Protein AF-A0A3D5P2D3-F1 (afdb_monomer)

pLDDT: mean 88.78, std 11.64, range [55.66, 98.38]

Sequence (79 aa):
EESDVRAFVLRFELIHEFRRFPLKDPFLPRDLLPKPWGGDDATDVFRDLHDRLMGPADNWVSDVLRNAPPHIDQGPSVP

Secondary structure (DSSP, 8-state):
-HHHHHHHHHHHHHHHHHTTGGGT-----GGGSPSS--HHHHHHHHHHHHHHHHHHHHHHHHHHHHHSPP---------

Solvent-accessible surface area (backbone atoms only — not comparable to full-atom values): 4816 Å² total; per-residue (Å²): 103,75,69,16,50,50,23,34,53,51,43,51,51,51,52,62,57,53,69,53,44,70,79,71,50,84,83,63,61,76,91,77,51,68,86,88,68,64,64,65,60,54,49,51,54,48,50,57,52,45,65,70,22,47,61,41,18,51,53,38,52,52,50,51,62,70,70,46,76,78,82,76,82,77,64,82,86,74,131

Foldseek 3Di:
DVLLVVLLVVLVVLCVVVVCVCVVDPPDDPVPDPPPDCSVVSVVVSVVSNVVSVPSPVVVVVVCVVPPDPPPPPDPPDD

Mean predicted aligned error: 7.43 Å

Radius of gyration: 19.56 Å; Cα contacts (8 Å, |Δi|>4): 35; chains: 1; bounding box: 64×27×36 Å

Structure (mmCIF, N/CA/C/O backbone):
data_AF-A0A3D5P2D3-F1
#
_entry.id   AF-A0A3D5P2D3-F1
#
loop_
_atom_site.group_PDB
_atom_site.id
_atom_site.type_symbol
_atom_site.label_atom_id
_atom_site.label_alt_id
_atom_site.label_comp_id
_atom_site.label_asym_id
_atom_site.label_entity_id
_atom_site.label_seq_id
_atom_site.pdbx_PDB_ins_code
_atom_site.Cartn_x
_atom_site.Cartn_y
_atom_site.Cartn_z
_atom_site.occupancy
_atom_site.B_iso_or_equiv
_atom_site.auth_seq_id
_atom_site.auth_comp_id
_atom_site.auth_asym_id
_atom_site.auth_atom_id
_atom_site.pdbx_PDB_model_num
ATOM 1 N N . GLU A 1 1 ? 11.299 5.376 -17.188 1.00 63.66 1 GLU A N 1
ATOM 2 C CA . GLU A 1 1 ? 12.433 5.748 -16.315 1.00 63.66 1 GLU A CA 1
ATOM 3 C C . GLU A 1 1 ? 12.067 6.758 -15.230 1.00 63.66 1 GLU A C 1
ATOM 5 O O . GLU A 1 1 ? 11.879 6.318 -14.107 1.00 63.66 1 GLU A O 1
ATOM 10 N N . GLU A 1 2 ? 11.894 8.064 -15.495 1.00 81.31 2 GLU A N 1
ATOM 11 C CA . GLU A 1 2 ? 11.603 9.044 -14.415 1.00 81.31 2 GLU A CA 1
ATOM 12 C C . GLU A 1 2 ? 10.304 8.722 -13.647 1.00 81.31 2 GLU A C 1
ATOM 14 O O . GLU A 1 2 ? 10.254 8.800 -12.419 1.00 81.31 2 GLU A O 1
ATOM 19 N N . SER A 1 3 ? 9.271 8.261 -14.362 1.00 92.06 3 SER A N 1
ATOM 20 C CA . SER A 1 3 ? 8.022 7.784 -13.753 1.00 92.06 3 SER A CA 1
ATOM 21 C C . SER A 1 3 ? 8.202 6.512 -12.913 1.00 92.06 3 SER A C 1
ATOM 23 O O . SER A 1 3 ? 7.494 6.342 -11.925 1.00 92.06 3 SER A O 1
ATOM 25 N N . ASP A 1 4 ? 9.137 5.634 -13.280 1.00 96.44 4 ASP A N 1
ATOM 26 C CA . ASP A 1 4 ? 9.378 4.357 -12.594 1.00 96.44 4 ASP A CA 1
ATOM 27 C C . ASP A 1 4 ? 10.173 4.586 -11.301 1.00 96.44 4 ASP A C 1
ATOM 29 O O . ASP A 1 4 ? 9.795 4.090 -10.240 1.00 96.44 4 ASP A O 1
ATOM 33 N N . VAL A 1 5 ? 11.205 5.443 -11.357 1.00 97.12 5 VAL A N 1
ATOM 34 C CA . VAL A 1 5 ? 11.948 5.921 -10.175 1.00 97.12 5 VAL A CA 1
ATOM 35 C C . VAL A 1 5 ? 10.986 6.589 -9.194 1.00 97.12 5 VAL A C 1
ATOM 37 O O . VAL A 1 5 ? 10.989 6.295 -7.999 1.00 97.12 5 VAL A O 1
ATOM 40 N N . ARG A 1 6 ? 10.128 7.488 -9.693 1.00 97.75 6 ARG A N 1
ATOM 41 C CA . ARG A 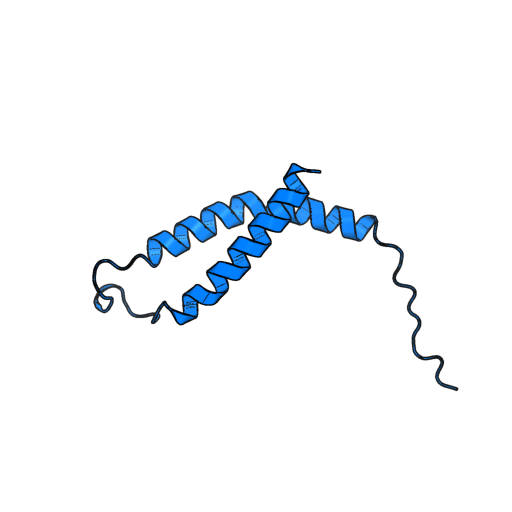1 6 ? 9.158 8.192 -8.852 1.00 97.75 6 ARG A CA 1
ATOM 42 C C . ARG A 1 6 ? 8.147 7.231 -8.237 1.00 97.75 6 ARG A C 1
ATOM 44 O O . ARG A 1 6 ? 7.808 7.387 -7.067 1.00 97.75 6 ARG A O 1
ATOM 51 N N . ALA A 1 7 ? 7.692 6.232 -8.989 1.00 98.00 7 ALA A N 1
ATOM 52 C CA . ALA A 1 7 ? 6.803 5.209 -8.459 1.00 98.00 7 ALA A CA 1
ATOM 53 C C . ALA A 1 7 ? 7.475 4.360 -7.374 1.00 98.00 7 ALA A C 1
ATOM 55 O O . ALA A 1 7 ? 6.840 4.069 -6.363 1.00 98.00 7 ALA A O 1
ATOM 56 N N . PHE A 1 8 ? 8.760 4.026 -7.533 1.00 98.06 8 PHE A N 1
ATOM 57 C CA . PHE A 1 8 ? 9.540 3.358 -6.493 1.00 98.06 8 PHE A CA 1
ATOM 58 C C . PHE A 1 8 ? 9.609 4.188 -5.205 1.00 98.06 8 PHE A C 1
ATOM 60 O O . PHE A 1 8 ? 9.280 3.673 -4.135 1.00 98.06 8 PHE A O 1
ATOM 67 N N . VAL A 1 9 ? 9.965 5.474 -5.304 1.00 97.94 9 VAL A N 1
ATOM 68 C CA . VAL A 1 9 ? 10.034 6.379 -4.142 1.00 97.94 9 VAL A CA 1
ATOM 69 C C . VAL A 1 9 ? 8.676 6.474 -3.444 1.00 97.94 9 VAL A C 1
ATOM 71 O O . VAL A 1 9 ? 8.586 6.241 -2.240 1.00 97.94 9 VAL A O 1
ATOM 74 N N . LEU A 1 10 ? 7.604 6.728 -4.201 1.00 98.12 10 LEU A N 1
ATOM 75 C CA . LEU A 1 10 ? 6.252 6.834 -3.648 1.00 98.12 10 LEU A CA 1
ATOM 76 C C . LEU A 1 10 ? 5.783 5.527 -3.000 1.00 98.12 10 LEU A C 1
ATOM 78 O O . LEU A 1 10 ? 5.166 5.558 -1.939 1.00 98.12 10 LEU A O 1
ATOM 82 N N . ARG A 1 11 ? 6.085 4.368 -3.600 1.00 97.81 11 ARG A N 1
ATOM 83 C CA . ARG A 1 11 ? 5.735 3.063 -3.022 1.00 97.81 11 ARG A CA 1
ATOM 84 C C . ARG A 1 11 ? 6.487 2.818 -1.718 1.00 97.81 11 ARG A C 1
ATOM 86 O O . ARG A 1 11 ? 5.900 2.301 -0.769 1.00 97.81 11 ARG A O 1
ATOM 93 N N . PHE A 1 12 ? 7.763 3.196 -1.655 1.00 97.31 12 PHE A N 1
ATOM 94 C CA . PHE A 1 12 ? 8.558 3.086 -0.437 1.00 97.31 12 PHE A CA 1
ATOM 95 C C . PHE A 1 12 ? 7.985 3.957 0.689 1.00 97.31 12 PHE A C 1
ATOM 97 O O . PHE A 1 12 ? 7.776 3.459 1.795 1.00 97.31 12 PHE A O 1
ATOM 104 N N . GLU A 1 13 ? 7.672 5.223 0.406 1.00 97.69 13 GLU A N 1
ATOM 105 C CA . GLU A 1 13 ? 7.045 6.141 1.367 1.00 97.69 13 GLU A CA 1
ATOM 106 C C . GLU A 1 13 ? 5.670 5.637 1.828 1.00 97.69 13 GLU A C 1
ATOM 108 O O . GLU A 1 13 ? 5.396 5.598 3.028 1.00 97.69 13 GLU A O 1
ATOM 113 N N . LEU A 1 14 ? 4.836 5.163 0.897 1.00 97.88 14 LEU A N 1
ATOM 114 C CA . LEU A 1 14 ? 3.522 4.588 1.192 1.00 97.88 14 LEU A CA 1
ATOM 115 C C . LEU A 1 14 ? 3.624 3.414 2.178 1.00 97.88 14 LEU A C 1
ATOM 117 O O . LEU A 1 14 ? 2.917 3.382 3.186 1.00 97.88 14 LEU A O 1
ATOM 121 N N . ILE A 1 15 ? 4.525 2.461 1.917 1.00 97.06 15 ILE A N 1
ATOM 122 C CA . ILE A 1 15 ? 4.779 1.316 2.805 1.00 97.06 15 ILE A CA 1
ATOM 123 C C . ILE A 1 15 ? 5.331 1.795 4.153 1.00 97.06 15 ILE A C 1
ATOM 125 O O . ILE A 1 15 ? 4.934 1.291 5.209 1.00 97.06 15 ILE A O 1
ATOM 129 N N . HIS A 1 16 ? 6.238 2.775 4.134 1.00 96.38 16 HIS A N 1
ATOM 130 C CA . HIS A 1 16 ? 6.851 3.326 5.336 1.00 96.38 16 HIS A CA 1
ATOM 131 C C . HIS A 1 16 ? 5.835 3.970 6.278 1.00 96.38 16 HIS A C 1
ATOM 133 O O . HIS A 1 16 ? 5.949 3.810 7.495 1.00 96.38 16 HIS A O 1
ATOM 139 N N . GLU A 1 17 ? 4.854 4.689 5.743 1.00 94.44 17 GLU A N 1
ATOM 140 C CA . GLU A 1 17 ? 3.789 5.282 6.545 1.00 94.44 17 GLU A CA 1
ATOM 141 C C . GLU A 1 17 ? 2.774 4.226 6.989 1.00 94.44 17 GLU A C 1
ATOM 143 O O . 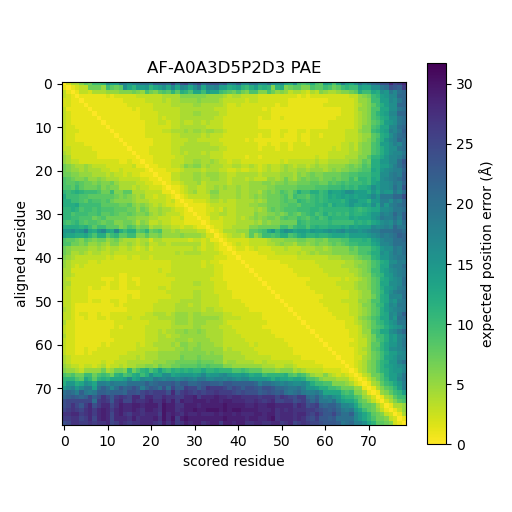GLU A 1 17 ? 2.422 4.156 8.173 1.00 94.44 17 GLU A O 1
ATOM 148 N N . PHE A 1 18 ? 2.368 3.326 6.087 1.00 94.44 18 PHE A N 1
ATOM 149 C CA . PHE A 1 18 ?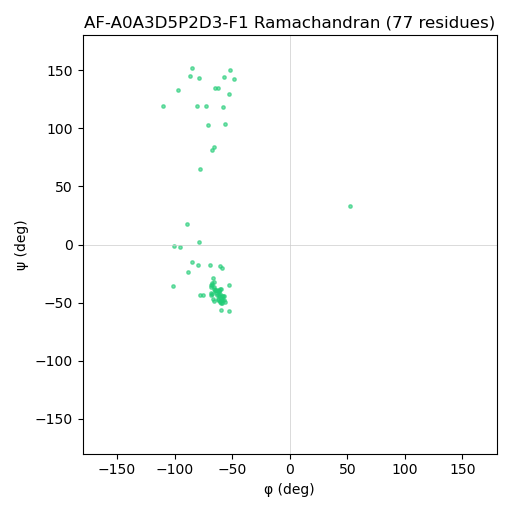 1.364 2.308 6.393 1.00 94.44 18 PHE A CA 1
ATOM 150 C C . PHE A 1 18 ? 1.836 1.283 7.431 1.00 94.44 18 PHE A C 1
ATOM 152 O O . PHE A 1 18 ? 1.037 0.817 8.238 1.00 94.44 18 PHE A O 1
ATOM 159 N N . ARG A 1 19 ? 3.140 0.991 7.537 1.00 94.12 19 ARG A N 1
ATOM 160 C CA . ARG A 1 19 ? 3.666 0.092 8.590 1.00 94.12 19 ARG A CA 1
ATOM 161 C C . ARG A 1 19 ? 3.406 0.595 10.017 1.00 94.12 19 ARG A C 1
ATOM 163 O O . ARG A 1 19 ? 3.505 -0.176 10.965 1.00 94.12 19 ARG A O 1
ATOM 170 N N . ARG A 1 20 ? 3.113 1.891 10.188 1.00 91.50 20 ARG A N 1
ATOM 171 C CA . ARG A 1 20 ? 2.760 2.493 11.484 1.00 91.50 20 ARG A CA 1
ATOM 172 C C . ARG A 1 20 ? 1.273 2.339 11.795 1.00 91.50 20 ARG A C 1
ATOM 174 O O . ARG A 1 20 ? 0.878 2.566 12.934 1.00 91.50 20 ARG A O 1
ATOM 181 N N . PHE A 1 21 ? 0.454 1.989 10.804 1.00 89.62 21 PHE A N 1
ATOM 182 C CA . PHE A 1 21 ? -0.990 1.850 10.950 1.00 89.62 21 PHE A CA 1
ATOM 183 C C . PHE A 1 21 ? -1.385 0.770 11.974 1.00 89.62 21 PHE A C 1
ATOM 185 O O . PHE A 1 21 ? -2.178 1.103 12.849 1.00 89.62 21 PHE A O 1
ATOM 192 N N . PRO A 1 22 ? -0.762 -0.429 12.021 1.00 86.38 22 PRO A N 1
ATOM 193 C CA . PRO A 1 22 ? -1.014 -1.419 13.078 1.00 86.38 22 PRO A CA 1
ATOM 194 C C . PRO A 1 22 ? -0.740 -0.940 14.511 1.00 86.38 22 PRO A C 1
ATOM 196 O O . PRO A 1 22 ? -1.227 -1.540 15.458 1.00 86.38 22 PRO A O 1
ATOM 199 N N . LEU A 1 23 ? 0.056 0.120 14.698 1.00 87.81 23 LEU A N 1
ATOM 200 C CA . LEU A 1 23 ? 0.281 0.716 16.023 1.00 87.81 23 LEU A CA 1
ATOM 201 C C . LEU A 1 23 ? -0.869 1.639 16.448 1.00 87.81 23 LEU A C 1
ATOM 203 O O . LEU A 1 23 ? -0.963 2.010 17.615 1.00 87.81 23 LEU A O 1
ATOM 207 N N . LYS A 1 24 ? -1.695 2.064 15.489 1.00 86.25 24 LYS A N 1
ATOM 208 C CA . LYS A 1 24 ? -2.871 2.908 15.701 1.00 86.25 24 LYS A CA 1
ATOM 209 C C . LYS A 1 24 ? -4.151 2.079 15.681 1.00 86.25 24 LYS A C 1
ATOM 211 O O . LYS A 1 24 ? -5.066 2.400 16.428 1.00 86.25 24 LYS A O 1
ATOM 216 N N . ASP A 1 25 ? -4.214 1.052 14.836 1.00 86.19 25 ASP A N 1
ATOM 217 C CA . ASP A 1 25 ? -5.372 0.175 14.710 1.00 86.19 25 ASP A CA 1
ATOM 218 C C . ASP A 1 25 ? -5.386 -0.889 15.816 1.00 86.19 25 ASP A C 1
ATOM 220 O O . ASP A 1 25 ? -4.453 -1.687 15.907 1.00 86.19 25 ASP A O 1
ATOM 224 N N . PRO A 1 26 ? -6.422 -0.916 16.675 1.00 86.62 26 PRO A N 1
ATOM 225 C CA . PRO A 1 26 ? -6.511 -1.884 17.759 1.00 86.62 26 PRO A CA 1
ATOM 226 C C . PRO A 1 26 ? -6.980 -3.276 17.290 1.00 86.62 26 PRO A C 1
ATOM 228 O O . PRO A 1 26 ? -7.155 -4.157 18.130 1.00 86.62 26 PRO A O 1
ATOM 231 N N . PHE A 1 27 ? -7.212 -3.483 15.986 1.00 84.00 27 PHE A N 1
ATOM 232 C CA . PHE A 1 27 ? -7.722 -4.719 15.377 1.00 84.00 27 PHE A CA 1
ATOM 233 C C . PHE A 1 27 ? -9.016 -5.231 16.029 1.00 84.00 27 PHE A C 1
ATOM 235 O O . PHE A 1 27 ? -9.259 -6.435 16.132 1.00 84.00 27 PHE A O 1
ATOM 242 N N . LEU A 1 28 ? -9.859 -4.305 16.490 1.00 88.81 28 LEU A N 1
ATOM 243 C CA . LEU A 1 28 ? -11.144 -4.626 17.101 1.00 88.81 28 LEU A CA 1
ATOM 244 C C . LEU A 1 28 ? -12.233 -4.806 16.032 1.00 88.81 28 LEU A C 1
ATOM 246 O O . LEU A 1 28 ? -12.185 -4.162 14.982 1.00 88.81 28 LEU A O 1
ATOM 250 N N . PRO A 1 29 ? -13.266 -5.624 16.306 1.00 88.31 29 PRO A N 1
ATOM 251 C CA . PRO A 1 29 ? -14.506 -5.604 15.538 1.00 88.31 29 PRO A CA 1
ATOM 252 C C . PRO A 1 29 ? -15.037 -4.176 15.352 1.00 88.31 29 PRO A C 1
ATOM 254 O O . PRO A 1 29 ? -14.987 -3.374 16.286 1.00 88.31 29 PRO A O 1
ATOM 257 N N . ARG A 1 30 ? -15.606 -3.875 14.175 1.00 82.81 30 ARG A N 1
ATOM 258 C CA . ARG A 1 30 ? -16.081 -2.522 13.814 1.00 82.81 30 ARG A CA 1
ATOM 259 C C . ARG A 1 30 ? -17.025 -1.903 14.846 1.00 82.81 30 ARG A C 1
ATOM 261 O O . ARG A 1 30 ? -16.967 -0.701 15.085 1.00 82.81 30 ARG A O 1
ATOM 268 N N . ASP A 1 31 ? -17.858 -2.721 15.482 1.00 88.38 31 ASP A N 1
ATOM 269 C CA . ASP A 1 31 ? -18.823 -2.269 16.490 1.00 88.38 31 ASP A CA 1
ATOM 270 C C . ASP A 1 31 ? -18.174 -1.791 17.798 1.00 88.38 31 ASP A C 1
ATOM 272 O O . ASP A 1 31 ? -18.811 -1.085 18.577 1.00 88.38 31 ASP A O 1
ATOM 276 N N . LEU A 1 32 ? -16.910 -2.153 18.035 1.00 90.06 32 LEU A N 1
ATOM 277 C CA . LEU A 1 32 ? -16.140 -1.792 19.227 1.00 90.06 32 LEU A CA 1
ATOM 278 C C . LEU A 1 32 ? -15.178 -0.619 18.986 1.00 90.06 32 LEU A C 1
ATOM 280 O O . LEU A 1 32 ? -14.488 -0.196 19.914 1.00 90.06 32 LEU A O 1
ATOM 284 N N . LEU A 1 33 ? -15.120 -0.087 17.761 1.00 89.19 33 LEU A N 1
ATOM 285 C CA . LEU A 1 33 ? -14.245 1.029 17.411 1.00 89.19 33 LEU A CA 1
ATOM 286 C C . LEU A 1 33 ? -14.914 2.384 17.706 1.00 89.19 33 LEU A C 1
ATOM 288 O O . LEU A 1 33 ? -16.128 2.538 17.528 1.00 89.19 33 LEU A O 1
ATOM 292 N N . PRO A 1 34 ? -14.138 3.401 18.127 1.00 87.38 34 PRO A N 1
ATOM 293 C CA . PRO A 1 34 ? -14.652 4.756 18.289 1.00 87.38 34 PRO A CA 1
ATOM 294 C C . PRO A 1 34 ? -15.126 5.312 16.939 1.00 87.38 34 PRO A C 1
ATOM 296 O O . PRO A 1 34 ? -14.438 5.181 15.931 1.00 87.38 34 PRO A O 1
ATOM 299 N N . LYS A 1 35 ? -16.306 5.944 16.905 1.00 87.88 35 LYS A N 1
ATOM 300 C CA . LYS A 1 35 ? -16.889 6.500 15.672 1.00 87.88 35 LYS A CA 1
ATOM 301 C C . LYS A 1 35 ? -16.588 8.005 15.540 1.00 87.88 35 LYS A C 1
ATOM 303 O O . LYS A 1 35 ? -16.847 8.729 16.503 1.00 87.88 35 LYS A O 1
ATOM 308 N N . PRO A 1 36 ? -16.141 8.497 14.365 1.00 85.25 36 PRO A N 1
ATOM 309 C CA . PRO A 1 36 ? -15.788 7.734 13.161 1.00 85.25 36 PRO A CA 1
ATOM 310 C C . PRO A 1 36 ? -14.397 7.079 13.263 1.00 85.25 36 PRO A C 1
ATOM 312 O O . PRO A 1 36 ? -13.461 7.683 13.783 1.00 85.25 36 PRO A O 1
ATOM 315 N N . TRP A 1 37 ? -14.255 5.869 12.710 1.00 89.25 37 TRP A N 1
ATOM 316 C CA . TRP A 1 37 ? -12.973 5.174 12.566 1.00 89.25 37 TRP A CA 1
ATOM 317 C C . TRP A 1 37 ? -12.577 5.115 11.089 1.00 89.25 37 TRP A C 1
ATOM 319 O O . TRP A 1 37 ? -13.297 4.525 10.292 1.00 89.25 37 TRP A O 1
ATOM 329 N N . GLY A 1 38 ? -11.438 5.707 10.724 1.00 89.25 38 GLY A N 1
ATOM 330 C CA . GLY A 1 38 ? -10.968 5.789 9.331 1.00 89.25 38 GLY A CA 1
ATOM 331 C C . GLY A 1 38 ? -10.100 4.614 8.868 1.00 89.25 38 GLY A C 1
ATOM 332 O O . GLY A 1 38 ? -9.339 4.766 7.917 1.00 89.25 38 GLY A O 1
ATOM 333 N N . GLY A 1 39 ? -10.120 3.475 9.569 1.00 89.88 39 GLY A N 1
ATOM 334 C CA . GLY A 1 39 ? -9.212 2.362 9.275 1.00 89.88 39 GLY A CA 1
ATOM 335 C C . GLY A 1 39 ? -9.480 1.656 7.945 1.00 89.88 39 GLY A C 1
ATOM 336 O O . GLY A 1 39 ? -8.536 1.286 7.244 1.00 89.88 39 GLY A O 1
ATOM 337 N N . ASP A 1 40 ? -10.754 1.525 7.569 1.00 88.75 40 ASP A N 1
ATOM 338 C CA . ASP A 1 40 ? -11.144 0.970 6.270 1.00 88.75 40 ASP A CA 1
ATOM 339 C C . ASP A 1 40 ? -10.692 1.899 5.132 1.00 88.75 40 ASP A C 1
ATOM 341 O O . ASP A 1 40 ? -9.978 1.460 4.234 1.00 88.75 40 ASP A O 1
ATOM 345 N N . ASP A 1 41 ? -10.979 3.201 5.243 1.00 91.31 41 ASP A N 1
ATOM 346 C CA . ASP A 1 41 ? -10.565 4.209 4.258 1.00 91.31 41 ASP A CA 1
ATOM 347 C C . ASP A 1 41 ? -9.039 4.235 4.076 1.00 91.31 41 ASP A C 1
ATOM 349 O O . ASP A 1 41 ? -8.532 4.269 2.954 1.00 91.31 41 ASP A O 1
ATOM 353 N N . ALA A 1 42 ? -8.283 4.181 5.179 1.00 92.12 42 ALA A N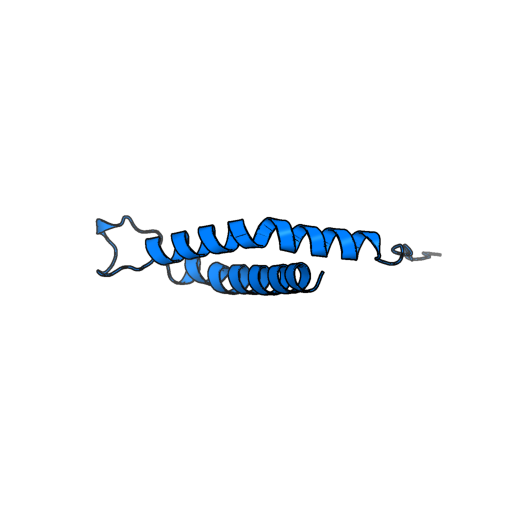 1
ATOM 354 C CA . ALA A 1 42 ? -6.824 4.131 5.136 1.00 92.12 42 ALA A CA 1
ATOM 355 C C . ALA A 1 42 ? -6.311 2.870 4.420 1.00 92.12 42 ALA A C 1
ATOM 357 O O . ALA A 1 42 ? -5.336 2.938 3.667 1.00 92.12 42 ALA A O 1
ATOM 358 N N . THR A 1 43 ? -6.968 1.728 4.638 1.00 92.19 43 THR A N 1
ATOM 359 C CA . THR A 1 43 ? -6.628 0.459 3.984 1.00 92.19 43 THR A CA 1
ATOM 360 C C . THR A 1 43 ? -6.938 0.500 2.490 1.00 92.19 43 THR A C 1
ATOM 362 O O . THR A 1 43 ? -6.130 0.032 1.686 1.00 92.19 43 THR A O 1
ATOM 365 N N . ASP A 1 44 ? -8.070 1.080 2.105 1.00 95.19 44 ASP A N 1
ATOM 366 C CA . ASP A 1 44 ? -8.486 1.174 0.706 1.00 95.19 44 ASP A CA 1
ATOM 367 C C . ASP A 1 44 ? -7.580 2.121 -0.088 1.00 95.19 44 ASP A C 1
ATOM 369 O O . ASP A 1 44 ? -7.103 1.754 -1.164 1.00 95.19 44 ASP A O 1
ATOM 373 N N . VAL A 1 45 ? -7.240 3.286 0.477 1.00 95.94 45 VAL A N 1
ATOM 374 C CA . VAL A 1 45 ? -6.263 4.212 -0.122 1.00 95.94 45 VAL A CA 1
ATOM 375 C C . VAL A 1 45 ? -4.892 3.550 -0.262 1.00 95.94 45 VAL A C 1
ATOM 377 O O . VAL A 1 45 ? -4.244 3.693 -1.301 1.00 95.94 45 VAL A O 1
ATOM 380 N N . PHE A 1 46 ? -4.445 2.803 0.753 1.00 96.50 46 PHE A N 1
ATOM 381 C CA . PHE A 1 46 ? -3.179 2.078 0.679 1.00 96.50 46 PHE A CA 1
ATOM 382 C C . PHE A 1 46 ? -3.176 1.057 -0.459 1.00 96.50 46 PHE A C 1
ATOM 384 O O . PHE A 1 46 ? -2.231 1.041 -1.245 1.00 96.50 46 PHE A O 1
ATOM 391 N N . ARG A 1 47 ? -4.221 0.228 -0.568 1.00 97.44 47 ARG A N 1
ATOM 392 C CA . ARG A 1 47 ? -4.331 -0.794 -1.620 1.00 97.44 47 ARG A CA 1
ATOM 393 C C . ARG A 1 47 ? -4.330 -0.172 -3.012 1.00 97.44 47 ARG A C 1
ATOM 395 O O . ARG A 1 47 ? -3.523 -0.576 -3.842 1.00 97.44 47 ARG A O 1
ATOM 402 N N . ASP A 1 48 ? -5.161 0.845 -3.239 1.00 98.31 48 ASP A N 1
ATOM 403 C CA . ASP A 1 48 ? -5.260 1.512 -4.542 1.00 98.31 48 ASP A CA 1
ATOM 404 C C . ASP A 1 48 ? -3.919 2.115 -4.984 1.00 98.31 48 ASP A C 1
ATOM 406 O O . ASP A 1 48 ? -3.462 1.891 -6.108 1.00 98.31 48 ASP A O 1
ATOM 410 N N . LEU A 1 49 ? -3.240 2.840 -4.091 1.00 98.06 49 LEU A N 1
ATOM 411 C CA . LEU A 1 49 ? -1.933 3.416 -4.403 1.00 98.06 49 LEU A CA 1
ATOM 412 C C . LEU A 1 49 ? -0.864 2.334 -4.577 1.00 98.06 49 LEU A C 1
ATOM 414 O O . LEU A 1 49 ? -0.065 2.413 -5.508 1.00 98.06 49 LEU A O 1
ATOM 418 N N . HIS A 1 50 ? -0.847 1.318 -3.715 1.00 98.06 50 HIS A N 1
ATOM 419 C CA . HIS A 1 50 ? 0.118 0.230 -3.801 1.00 98.06 50 HIS A CA 1
ATOM 420 C C . HIS A 1 50 ? 0.017 -0.501 -5.145 1.00 98.06 50 HIS A C 1
ATOM 422 O O . HIS A 1 50 ? 1.038 -0.693 -5.806 1.00 98.06 50 HIS A O 1
ATOM 428 N N . ASP A 1 51 ? -1.195 -0.843 -5.581 1.00 98.25 51 ASP A N 1
ATOM 429 C CA . ASP A 1 51 ? -1.425 -1.591 -6.819 1.00 98.25 51 ASP A CA 1
ATOM 430 C C . ASP A 1 51 ? -1.026 -0.783 -8.060 1.00 98.25 51 ASP A C 1
ATOM 432 O O . ASP A 1 51 ? -0.403 -1.319 -8.979 1.00 98.25 51 ASP A O 1
ATOM 436 N N . ARG A 1 52 ? -1.291 0.530 -8.068 1.00 98.00 52 ARG A N 1
ATOM 437 C CA . ARG A 1 52 ? -0.862 1.427 -9.157 1.00 98.00 52 ARG A CA 1
ATOM 438 C C . ARG A 1 52 ? 0.655 1.593 -9.226 1.00 98.00 52 ARG A C 1
ATOM 440 O O . ARG A 1 52 ? 1.202 1.753 -10.315 1.00 98.00 52 ARG A O 1
ATOM 447 N N . LEU A 1 53 ? 1.330 1.600 -8.076 1.00 98.38 53 LEU A N 1
ATOM 448 C CA . LEU A 1 53 ? 2.766 1.871 -7.987 1.00 98.38 53 LEU A CA 1
ATOM 449 C C . LEU A 1 53 ? 3.628 0.612 -8.139 1.00 98.38 53 LEU A C 1
ATOM 451 O O . LEU A 1 53 ? 4.790 0.739 -8.521 1.00 98.38 53 LEU A O 1
ATOM 455 N N . MET A 1 54 ? 3.088 -0.580 -7.856 1.00 97.38 54 MET A N 1
ATOM 456 C CA . MET A 1 54 ? 3.828 -1.849 -7.862 1.00 97.38 54 MET A CA 1
ATOM 457 C C . MET A 1 54 ? 4.583 -2.079 -9.177 1.00 97.38 54 MET A C 1
ATOM 459 O O . MET A 1 54 ? 5.803 -2.204 -9.154 1.00 97.38 54 MET A O 1
ATOM 463 N N . GLY A 1 55 ? 3.885 -2.076 -10.316 1.00 98.00 55 GLY A N 1
ATOM 464 C CA . GLY A 1 55 ? 4.490 -2.386 -11.617 1.00 98.00 55 GLY A CA 1
ATOM 465 C C . GLY A 1 55 ? 5.636 -1.439 -12.005 1.00 98.00 55 GLY A C 1
ATOM 466 O O . GLY A 1 55 ? 6.753 -1.903 -12.229 1.00 98.00 55 GLY A O 1
ATOM 467 N N . PRO A 1 56 ? 5.408 -0.114 -12.052 1.00 98.06 56 PRO A N 1
ATOM 468 C CA . PRO A 1 56 ? 6.465 0.847 -12.368 1.00 98.06 56 PRO A CA 1
ATOM 469 C C . PRO A 1 56 ? 7.634 0.815 -11.368 1.00 98.06 56 PRO A C 1
ATOM 471 O O . PRO A 1 56 ? 8.791 0.897 -11.774 1.00 98.06 56 PRO A O 1
ATOM 474 N N . ALA A 1 57 ? 7.367 0.629 -10.070 1.00 97.75 57 ALA A N 1
ATOM 475 C CA . ALA A 1 57 ? 8.425 0.488 -9.069 1.00 97.75 57 ALA A CA 1
ATOM 476 C C . ALA A 1 57 ? 9.286 -0.765 -9.305 1.00 97.75 57 ALA A C 1
ATOM 478 O O . ALA A 1 57 ? 10.513 -0.695 -9.229 1.00 97.75 57 ALA A O 1
ATOM 479 N N . ASP A 1 58 ? 8.660 -1.902 -9.614 1.00 97.56 58 ASP A N 1
ATOM 480 C CA . ASP A 1 58 ? 9.357 -3.165 -9.870 1.00 97.56 58 ASP A CA 1
ATOM 481 C C . ASP A 1 58 ? 10.179 -3.108 -11.169 1.00 97.56 58 ASP A C 1
ATOM 483 O O . ASP A 1 58 ? 11.277 -3.673 -11.232 1.00 97.56 58 ASP A O 1
ATOM 487 N N . ASN A 1 59 ? 9.706 -2.372 -12.182 1.00 97.31 59 ASN A N 1
ATOM 488 C CA . ASN A 1 59 ? 10.475 -2.093 -13.397 1.00 97.31 59 ASN A CA 1
ATOM 489 C C . ASN A 1 59 ? 11.773 -1.346 -13.075 1.00 97.31 59 ASN A C 1
ATOM 491 O O . ASN A 1 59 ? 12.836 -1.739 -13.556 1.00 97.31 59 ASN A O 1
ATOM 495 N N . TRP A 1 60 ? 11.701 -0.309 -12.232 1.00 97.06 60 TRP A N 1
ATOM 496 C CA . TRP A 1 60 ? 12.888 0.434 -11.812 1.00 97.06 60 TRP A CA 1
ATOM 497 C C . TRP A 1 60 ? 13.878 -0.447 -11.044 1.00 97.06 60 TRP A C 1
ATOM 499 O O . TRP A 1 60 ? 15.062 -0.462 -11.369 1.00 97.06 60 TRP A O 1
ATOM 509 N N . VAL A 1 61 ? 13.405 -1.233 -10.068 1.00 95.75 61 VAL A N 1
ATOM 510 C CA . VAL A 1 61 ? 14.273 -2.154 -9.312 1.00 95.75 61 VAL A CA 1
ATOM 511 C C . VAL A 1 61 ? 14.947 -3.158 -10.248 1.00 95.75 61 VAL A C 1
ATOM 513 O O . VAL A 1 61 ? 16.148 -3.400 -10.138 1.00 95.75 61 VAL A O 1
ATOM 516 N N . SER A 1 62 ? 14.191 -3.720 -11.190 1.00 96.31 62 SER A N 1
ATOM 517 C CA . SER A 1 62 ? 14.714 -4.681 -12.165 1.00 96.31 62 SER A CA 1
ATOM 518 C C . SER A 1 62 ? 15.801 -4.075 -13.052 1.00 96.31 62 SER A C 1
ATOM 520 O O . SER A 1 62 ? 16.790 -4.746 -13.347 1.00 96.31 62 SER A O 1
ATOM 522 N N . ASP A 1 63 ? 15.638 -2.820 -13.471 1.00 95.31 63 ASP A N 1
ATOM 523 C CA . ASP A 1 63 ? 16.647 -2.100 -14.247 1.00 95.31 63 ASP A CA 1
ATOM 524 C C . ASP A 1 63 ? 17.917 -1.829 -13.425 1.00 95.31 63 ASP A C 1
ATOM 526 O O . ASP A 1 63 ? 19.020 -2.166 -13.856 1.00 95.31 63 ASP A O 1
ATOM 530 N N . VAL A 1 64 ? 17.770 -1.344 -12.188 1.00 94.62 64 VAL A N 1
ATOM 531 C CA . VAL A 1 64 ? 18.903 -1.134 -11.271 1.00 94.62 64 VAL A CA 1
ATOM 532 C C . VAL A 1 64 ? 19.682 -2.426 -11.045 1.00 94.62 64 VAL A C 1
ATOM 534 O O . VAL A 1 64 ? 20.909 -2.415 -11.096 1.00 94.62 64 VAL A O 1
ATOM 537 N N . LEU A 1 65 ? 18.995 -3.550 -10.831 1.00 93.56 65 LEU A N 1
ATOM 538 C CA . LEU A 1 65 ? 19.642 -4.848 -10.629 1.00 93.56 65 LEU A CA 1
ATOM 539 C C . LEU A 1 65 ? 20.337 -5.366 -11.892 1.00 93.56 65 LEU A C 1
ATOM 541 O O . LEU A 1 65 ? 21.395 -5.981 -11.791 1.00 93.56 65 LEU A O 1
ATOM 545 N N . ARG A 1 66 ? 19.776 -5.108 -13.078 1.00 93.50 66 ARG A N 1
ATOM 546 C CA . ARG A 1 66 ? 20.405 -5.460 -14.360 1.00 93.50 66 ARG A CA 1
ATOM 547 C C . ARG A 1 66 ? 21.690 -4.670 -14.601 1.00 93.50 66 ARG A C 1
ATOM 549 O O . ARG A 1 66 ? 22.634 -5.210 -15.171 1.00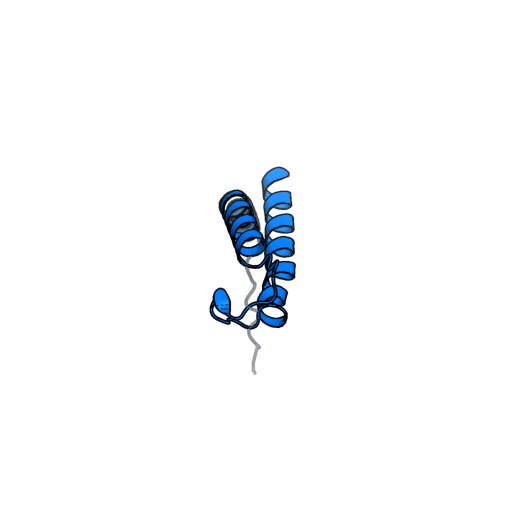 93.50 66 ARG A O 1
ATOM 556 N N . ASN A 1 67 ? 21.702 -3.410 -14.176 1.00 91.25 67 ASN A N 1
ATOM 557 C CA . ASN A 1 67 ? 22.802 -2.474 -14.394 1.00 91.25 67 ASN A CA 1
ATOM 558 C C . ASN A 1 67 ? 23.781 -2.413 -13.208 1.00 91.25 67 ASN A C 1
ATOM 560 O O . ASN A 1 67 ? 24.785 -1.701 -13.273 1.00 91.25 67 ASN A O 1
ATOM 564 N N . ALA A 1 68 ? 23.509 -3.148 -12.126 1.00 85.69 68 ALA A N 1
ATOM 565 C CA . ALA A 1 68 ? 24.394 -3.221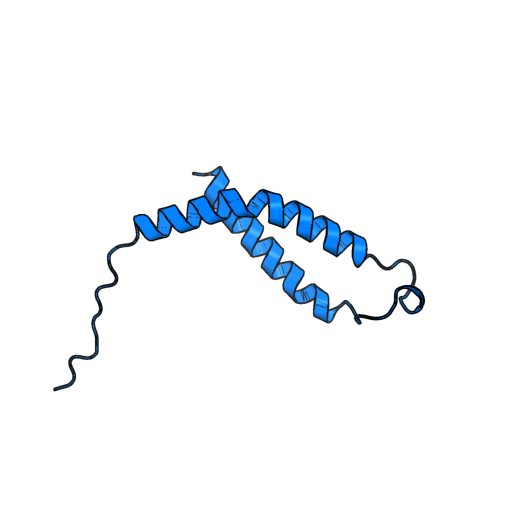 -10.978 1.00 85.69 68 ALA A CA 1
ATOM 566 C C . ALA A 1 68 ? 25.721 -3.883 -11.384 1.00 85.69 68 ALA A C 1
ATOM 568 O O . ALA A 1 68 ? 25.712 -4.914 -12.067 1.00 85.69 68 ALA A O 1
ATOM 569 N N . PRO A 1 69 ? 26.877 -3.330 -10.967 1.00 76.19 69 PRO A N 1
ATOM 570 C CA . PRO A 1 69 ? 28.141 -4.015 -11.168 1.00 76.19 69 PRO A CA 1
ATOM 571 C C . PRO A 1 69 ? 28.063 -5.394 -10.501 1.00 76.19 69 PRO A C 1
ATOM 573 O O . PRO A 1 69 ? 27.431 -5.521 -9.445 1.00 76.19 69 PRO A O 1
ATOM 576 N N . PRO A 1 70 ? 28.688 -6.431 -11.086 1.00 75.06 70 PRO A N 1
ATOM 577 C CA . PRO A 1 70 ? 28.720 -7.737 -10.457 1.00 75.06 70 PRO A CA 1
ATOM 578 C C . PRO A 1 70 ? 29.247 -7.575 -9.034 1.00 75.06 70 PRO A C 1
ATOM 580 O O . PRO A 1 70 ? 30.280 -6.937 -8.815 1.00 75.06 70 PRO A O 1
ATOM 583 N N . HIS A 1 71 ? 28.518 -8.135 -8.069 1.00 68.31 71 HIS A N 1
ATOM 584 C CA . HIS A 1 71 ? 29.032 -8.314 -6.723 1.00 68.31 71 HIS A CA 1
ATOM 585 C C . HIS A 1 71 ? 30.329 -9.117 -6.849 1.00 68.31 71 HIS A C 1
ATOM 587 O O . HIS A 1 71 ? 30.303 -10.318 -7.130 1.00 68.31 71 HIS A O 1
ATOM 593 N N . ILE A 1 72 ? 31.470 -8.440 -6.711 1.00 64.94 72 ILE A N 1
ATOM 594 C CA . ILE A 1 72 ? 32.745 -9.122 -6.566 1.00 64.94 72 ILE A CA 1
ATOM 595 C C . ILE A 1 72 ? 32.683 -9.732 -5.171 1.00 64.94 72 ILE A C 1
ATOM 597 O O . ILE A 1 72 ? 32.818 -9.017 -4.179 1.00 64.94 72 ILE A O 1
ATOM 601 N N . ASP A 1 73 ? 32.427 -11.035 -5.110 1.00 63.91 73 ASP A N 1
ATOM 602 C CA . ASP A 1 73 ? 32.476 -11.803 -3.874 1.00 63.91 73 ASP A CA 1
ATOM 603 C C . ASP A 1 73 ? 33.928 -11.831 -3.388 1.00 63.91 73 ASP A C 1
ATOM 605 O O . ASP A 1 73 ? 34.710 -12.723 -3.709 1.00 63.91 73 ASP A O 1
ATOM 609 N N . GLN A 1 74 ? 34.326 -10.781 -2.671 1.00 56.78 74 GLN A N 1
ATOM 610 C CA . GLN A 1 74 ? 35.541 -10.756 -1.869 1.00 56.78 74 GLN A CA 1
ATOM 611 C C . GLN A 1 74 ? 35.228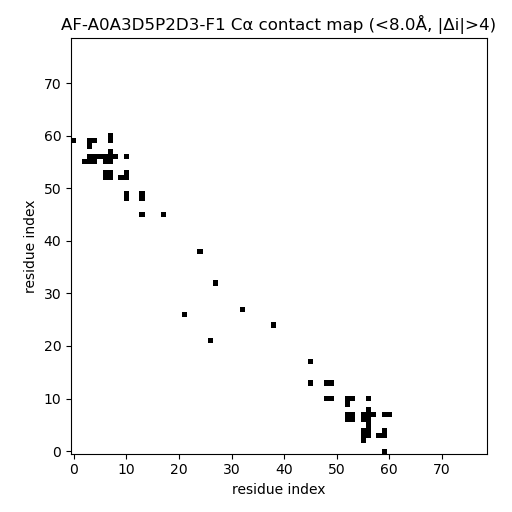 -11.529 -0.586 1.00 56.78 74 GLN A C 1
ATOM 613 O O . GLN A 1 74 ? 35.164 -10.958 0.505 1.00 56.78 74 GLN A O 1
ATOM 618 N N . GLY A 1 75 ? 34.974 -12.833 -0.728 1.00 61.12 75 GLY A N 1
ATOM 619 C CA . GLY A 1 75 ? 34.941 -13.738 0.412 1.00 61.12 75 GLY A CA 1
ATOM 620 C C . GLY A 1 75 ? 36.230 -13.561 1.220 1.00 61.12 75 GLY A C 1
ATOM 621 O O . GLY A 1 75 ? 37.263 -13.183 0.652 1.00 61.12 75 GLY A O 1
ATOM 622 N N . PRO A 1 76 ? 36.211 -13.781 2.545 1.00 58.78 76 PRO A N 1
ATOM 623 C CA . PRO A 1 76 ? 37.423 -13.630 3.328 1.00 58.78 76 PRO A CA 1
ATOM 624 C C . PRO A 1 76 ? 38.474 -14.580 2.749 1.00 58.78 76 PRO A C 1
ATOM 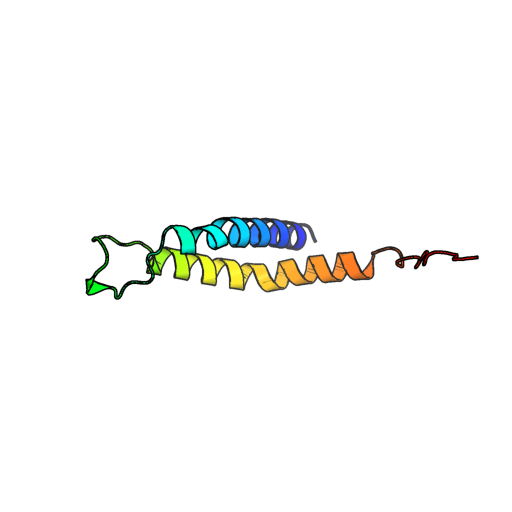626 O O . PRO A 1 76 ? 38.282 -15.795 2.733 1.00 58.78 76 PRO A O 1
ATOM 629 N N . SER A 1 77 ? 39.580 -14.020 2.255 1.00 60.19 77 SER A N 1
ATOM 630 C CA . SER A 1 77 ? 40.796 -14.782 1.994 1.00 60.19 77 SER A CA 1
ATOM 631 C C . SER A 1 77 ? 41.329 -15.206 3.359 1.00 60.19 77 SER A C 1
ATOM 633 O O . SER A 1 77 ? 42.150 -14.516 3.957 1.00 60.19 77 SER A O 1
ATOM 635 N N . VAL A 1 78 ? 40.763 -16.283 3.903 1.00 55.66 78 VAL A N 1
ATOM 636 C CA . VAL A 1 78 ? 41.243 -16.910 5.132 1.00 55.66 78 VAL A CA 1
ATOM 637 C C . VAL A 1 78 ? 42.550 -17.626 4.770 1.00 55.66 78 VAL A C 1
ATOM 639 O O . VA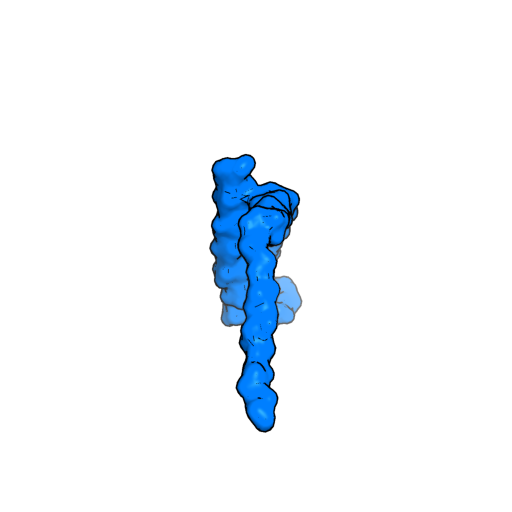L A 1 78 ? 42.515 -18.465 3.867 1.00 55.66 78 VAL A O 1
ATOM 642 N N . PRO A 1 79 ? 43.696 -17.268 5.379 1.00 62.81 79 PRO A N 1
ATOM 643 C CA . PRO A 1 79 ? 44.924 -18.046 5.248 1.00 62.81 79 PRO A CA 1
ATOM 644 C C . PRO A 1 79 ? 44.812 -19.415 5.931 1.00 62.81 79 PRO A C 1
ATOM 646 O O . PRO A 1 79 ? 44.073 -19.525 6.938 1.00 62.81 79 PRO A O 1
#

Nearest PDB structures (foldseek):
  2x3v-assembly2_C  TM=5.573E-01  e=9.562E+00  Mus musculus